Protein AF-A0A401QJT4-F1 (afdb_monomer)

Nearest PDB structures (foldseek):
  4bkx-assembly1_A-2  TM=1.001E+00  e=1.102E-06  Homo sapiens
  7ao9-assembly1_D  TM=1.001E+00  e=2.456E-06  Homo sapiens
  7ao8-assembly1_A  TM=1.001E+00  e=2.456E-06  Homo sapiens
  7aoa-assembly1_A  TM=1.001E+00  e=3.001E-06  Homo sapiens

Solvent-accessible surface area (backbone atoms only — not comparable to full-atom values): 3709 Å² total; per-residue (Å²): 109,65,62,35,60,80,37,76,64,36,62,70,62,27,53,51,66,46,35,51,98,83,42,73,72,84,86,72,55,71,83,74,62,50,48,75,65,54,53,51,50,49,52,56,35,35,73,74,57,51,86,44,64,68,59,36,68,73,78,103

Sequence (60 aa):
MDTLQRNCYDLAKAMSTLVPQGGPVLCRDEMEEWSSSEAILFEEALEKYGKDFTDIRQDF

Structure (mmCIF, N/CA/C/O backbone):
data_AF-A0A401Q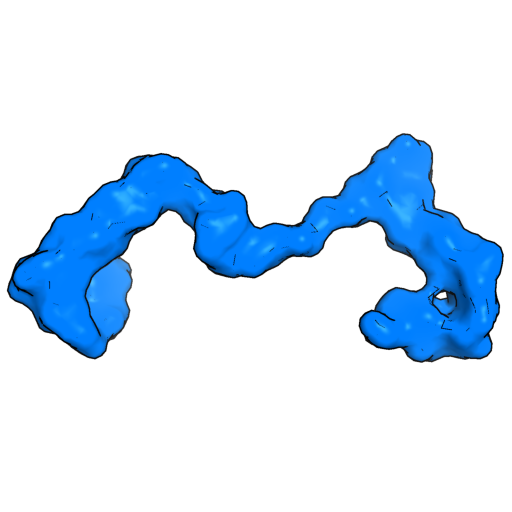JT4-F1
#
_entry.id   AF-A0A401QJT4-F1
#
loop_
_atom_site.group_PDB
_atom_site.id
_atom_site.type_symbol
_atom_site.label_atom_id
_atom_site.label_alt_id
_atom_site.label_comp_id
_atom_site.label_asym_id
_atom_site.label_entity_id
_atom_site.label_seq_id
_atom_site.pdbx_PDB_ins_code
_atom_site.Cartn_x
_atom_site.Cartn_y
_atom_site.Cartn_z
_atom_site.occupancy
_atom_site.B_iso_or_equiv
_atom_site.auth_seq_id
_atom_site.auth_comp_id
_atom_site.auth_asym_id
_atom_site.auth_atom_id
_atom_site.pdbx_PDB_model_num
ATOM 1 N N . MET A 1 1 ? 2.914 -9.172 -10.987 1.00 82.50 1 MET A N 1
ATOM 2 C CA . MET A 1 1 ? 2.790 -9.969 -12.232 1.00 82.50 1 MET A CA 1
ATOM 3 C C . MET A 1 1 ? 2.142 -9.168 -13.354 1.00 82.50 1 MET A C 1
ATOM 5 O O . MET A 1 1 ? 2.603 -9.257 -14.483 1.00 82.50 1 MET A O 1
ATOM 9 N N . ASP A 1 2 ? 1.167 -8.315 -13.043 1.00 94.50 2 ASP A N 1
ATOM 10 C CA . ASP A 1 2 ? 0.479 -7.435 -13.997 1.00 94.50 2 ASP A CA 1
ATOM 11 C C . ASP A 1 2 ? 1.413 -6.603 -14.880 1.00 94.50 2 ASP A C 1
ATOM 13 O O . ASP A 1 2 ? 1.212 -6.554 -16.089 1.00 94.50 2 ASP A O 1
ATOM 17 N N . THR A 1 3 ? 2.464 -5.992 -14.318 1.00 94.06 3 THR A N 1
ATOM 18 C CA . THR A 1 3 ? 3.434 -5.202 -15.098 1.00 94.06 3 THR A CA 1
ATOM 19 C C . THR A 1 3 ? 4.159 -6.044 -16.147 1.00 94.06 3 THR A C 1
ATOM 21 O O . THR A 1 3 ? 4.370 -5.573 -17.260 1.00 94.06 3 THR A O 1
ATOM 24 N N . LEU A 1 4 ? 4.497 -7.299 -15.836 1.00 95.69 4 LEU A N 1
ATOM 25 C CA . LEU A 1 4 ? 5.096 -8.222 -16.806 1.00 95.69 4 LEU A CA 1
ATOM 26 C C . LEU A 1 4 ? 4.068 -8.643 -17.856 1.00 95.69 4 LEU A C 1
ATOM 28 O O . LEU A 1 4 ? 4.345 -8.571 -19.050 1.00 95.69 4 LEU A O 1
ATOM 32 N N . GLN A 1 5 ? 2.861 -9.017 -17.428 1.00 96.62 5 GLN A N 1
ATOM 33 C CA . GLN A 1 5 ? 1.808 -9.475 -18.332 1.00 96.62 5 GLN A CA 1
ATOM 34 C C . GLN A 1 5 ? 1.367 -8.385 -19.320 1.00 96.62 5 GLN A C 1
ATOM 36 O O . GLN A 1 5 ? 1.245 -8.651 -20.514 1.00 96.62 5 GLN A O 1
ATOM 41 N N . ARG A 1 6 ? 1.213 -7.137 -18.860 1.00 95.50 6 ARG A N 1
ATOM 42 C CA . ARG A 1 6 ? 0.901 -5.971 -19.710 1.00 95.50 6 ARG A CA 1
ATOM 43 C C . ARG A 1 6 ? 2.016 -5.639 -20.705 1.00 95.50 6 ARG A C 1
ATOM 45 O O . ARG A 1 6 ? 1.759 -4.987 -21.712 1.00 95.50 6 ARG A O 1
ATOM 52 N N . ASN A 1 7 ? 3.236 -6.104 -20.444 1.00 95.75 7 ASN A N 1
ATOM 53 C CA . ASN A 1 7 ? 4.394 -5.922 -21.312 1.00 95.75 7 ASN A CA 1
ATOM 54 C C . ASN A 1 7 ? 4.767 -7.195 -22.088 1.00 95.75 7 ASN A C 1
ATOM 56 O O . ASN A 1 7 ? 5.887 -7.295 -22.572 1.00 95.75 7 ASN A O 1
ATOM 60 N N . CYS A 1 8 ? 3.848 -8.158 -22.234 1.00 96.25 8 CYS A N 1
ATOM 61 C CA . CYS A 1 8 ? 4.090 -9.424 -22.943 1.00 96.25 8 CYS A CA 1
ATOM 62 C C . CYS A 1 8 ? 5.327 -10.183 -22.430 1.00 96.25 8 CYS A C 1
ATOM 64 O O . CYS A 1 8 ? 6.000 -10.863 -23.200 1.00 96.25 8 CYS A O 1
ATOM 66 N N . TYR A 1 9 ? 5.631 -10.049 -21.136 1.00 94.38 9 TYR A N 1
ATOM 67 C CA . TYR A 1 9 ? 6.826 -10.598 -20.490 1.00 94.38 9 TYR A CA 1
ATOM 68 C C . TYR A 1 9 ? 8.160 -10.092 -21.070 1.00 94.38 9 TYR A C 1
ATOM 70 O O . TYR A 1 9 ? 9.210 -10.667 -20.791 1.00 94.38 9 TYR A O 1
ATOM 78 N N . ASP A 1 10 ? 8.146 -8.982 -21.815 1.00 97.44 10 ASP A N 1
ATOM 79 C CA . ASP A 1 10 ? 9.355 -8.246 -22.171 1.00 97.44 10 ASP A CA 1
ATOM 80 C C . ASP A 1 10 ? 9.907 -7.552 -20.922 1.00 97.44 10 ASP A C 1
ATOM 82 O O . ASP A 1 10 ? 9.317 -6.606 -20.386 1.00 97.44 10 ASP A O 1
ATOM 86 N N . LEU A 1 11 ? 11.056 -8.041 -20.456 1.00 94.94 11 LEU A N 1
ATOM 87 C CA . LEU A 1 11 ? 11.696 -7.546 -19.247 1.00 94.94 11 LEU A CA 1
ATOM 88 C C . LEU A 1 11 ? 12.177 -6.100 -19.398 1.00 94.94 11 LEU A C 1
ATOM 90 O O . LEU A 1 11 ? 11.985 -5.309 -18.479 1.00 94.94 11 LEU A O 1
ATOM 94 N N . ALA A 1 12 ? 12.768 -5.729 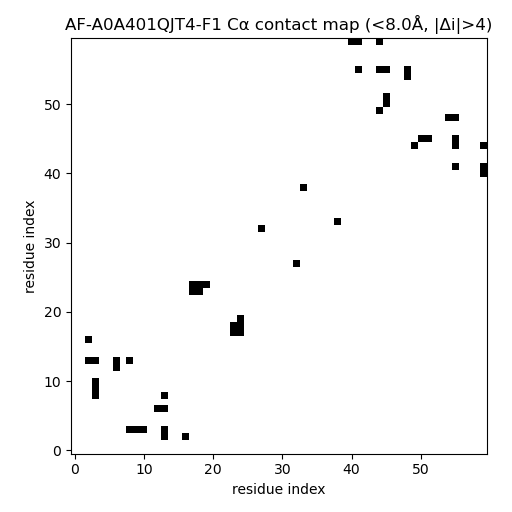-20.536 1.00 94.81 12 ALA A N 1
ATOM 95 C CA . ALA A 1 12 ? 13.293 -4.379 -20.735 1.00 94.81 12 ALA A CA 1
ATOM 96 C C . ALA A 1 12 ? 12.151 -3.356 -20.705 1.00 94.81 12 ALA A C 1
ATOM 98 O O . ALA A 1 12 ? 12.217 -2.353 -19.992 1.00 94.81 12 ALA A O 1
ATOM 99 N N . LYS A 1 13 ? 11.056 -3.669 -21.402 1.00 94.31 13 LYS A N 1
ATOM 100 C CA . LYS A 1 13 ? 9.859 -2.826 -21.443 1.00 94.31 13 LYS A CA 1
ATOM 101 C C . LYS A 1 13 ? 9.144 -2.750 -20.088 1.00 94.31 13 LYS A C 1
ATOM 103 O O . LYS A 1 13 ? 8.716 -1.671 -19.666 1.00 94.31 13 LYS A O 1
ATOM 108 N N . ALA A 1 14 ? 9.045 -3.873 -19.374 1.00 95.00 14 ALA A N 1
ATOM 109 C CA . ALA A 1 14 ? 8.474 -3.908 -18.030 1.00 95.00 14 ALA A CA 1
ATOM 110 C C . ALA A 1 14 ? 9.295 -3.072 -17.038 1.00 95.00 14 ALA A C 1
ATOM 112 O O . ALA A 1 14 ? 8.717 -2.308 -16.268 1.00 95.00 14 ALA A O 1
ATOM 113 N N . MET A 1 15 ? 10.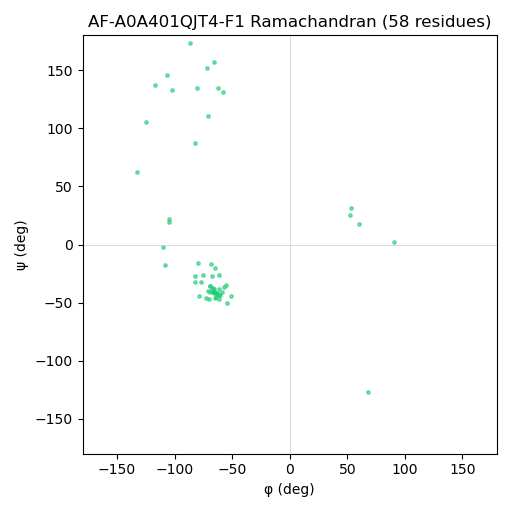628 -3.146 -17.102 1.00 92.06 15 MET A N 1
ATOM 114 C CA . MET A 1 15 ? 11.518 -2.353 -16.251 1.00 92.06 15 MET A CA 1
ATOM 115 C C . MET A 1 15 ? 11.383 -0.849 -16.516 1.00 92.06 15 MET A C 1
ATOM 117 O O . MET A 1 15 ? 11.282 -0.078 -15.565 1.00 92.06 15 MET A O 1
ATOM 121 N N . SER A 1 16 ? 11.280 -0.418 -17.780 1.00 92.56 16 SER A N 1
ATOM 122 C CA . SER A 1 16 ? 11.008 0.993 -18.107 1.00 92.56 16 SER A CA 1
ATOM 123 C C . SER A 1 16 ? 9.661 1.488 -17.567 1.00 92.56 16 SER A C 1
ATOM 125 O O . SER A 1 16 ? 9.510 2.675 -17.293 1.00 92.56 16 SER A O 1
ATOM 127 N N . THR A 1 17 ? 8.689 0.589 -17.378 1.00 92.62 17 THR A N 1
ATOM 128 C CA . THR A 1 17 ? 7.377 0.919 -16.792 1.00 92.62 17 THR A CA 1
ATOM 129 C C . THR A 1 17 ? 7.451 1.121 -15.274 1.00 92.62 17 THR A C 1
ATOM 131 O O . THR A 1 17 ? 6.635 1.847 -14.717 1.00 92.62 17 THR A O 1
ATOM 134 N N . LEU A 1 18 ? 8.421 0.501 -14.594 1.00 93.38 18 LEU A N 1
ATOM 135 C CA . LEU A 1 18 ? 8.626 0.666 -13.150 1.00 93.38 18 LEU A CA 1
ATOM 136 C C . LEU A 1 18 ? 9.377 1.958 -12.797 1.00 93.38 18 LEU A C 1
ATOM 138 O O . LEU A 1 18 ? 9.347 2.366 -11.639 1.00 93.38 18 LEU A O 1
ATOM 142 N N . VAL A 1 19 ? 10.032 2.595 -13.776 1.00 93.56 19 VAL A N 1
ATOM 143 C CA . VAL A 1 19 ? 10.779 3.854 -13.602 1.00 93.56 19 VAL A CA 1
ATOM 144 C C . VAL A 1 19 ? 10.420 4.868 -14.706 1.00 93.56 19 VAL A C 1
ATOM 146 O O . VAL A 1 19 ? 11.268 5.230 -15.531 1.00 93.56 19 VAL A O 1
ATOM 149 N N . PRO A 1 20 ? 9.154 5.313 -14.798 1.00 88.88 20 PRO A N 1
ATOM 150 C CA . PRO A 1 20 ? 8.753 6.296 -15.796 1.00 88.88 20 PRO A CA 1
ATOM 151 C C . PRO A 1 20 ? 9.492 7.625 -15.585 1.00 88.88 20 PRO A C 1
ATOM 153 O O . PRO A 1 20 ? 9.594 8.130 -14.471 1.00 88.88 20 PRO A O 1
ATOM 156 N N . GLN A 1 21 ? 10.010 8.208 -16.672 1.00 85.38 21 GLN A N 1
ATOM 157 C CA . GLN A 1 21 ? 10.642 9.541 -16.684 1.00 85.38 21 GLN A CA 1
ATOM 158 C C . GLN A 1 21 ? 11.754 9.744 -15.627 1.00 85.38 21 GLN A C 1
ATOM 160 O O . GLN A 1 21 ? 12.039 10.872 -15.233 1.00 85.38 21 GLN A O 1
ATOM 165 N N . GLY A 1 22 ? 12.407 8.660 -15.188 1.00 82.00 22 GLY A N 1
ATOM 166 C CA . GLY A 1 22 ? 13.514 8.699 -14.225 1.00 82.00 22 GLY A CA 1
ATOM 167 C C . GLY A 1 22 ? 13.116 8.580 -12.749 1.00 82.00 22 GLY A C 1
ATOM 168 O O . GLY A 1 22 ? 14.006 8.618 -11.903 1.00 82.00 22 GLY A O 1
ATOM 169 N N . GLY A 1 23 ? 11.828 8.402 -12.425 1.00 90.06 23 GLY A N 1
ATOM 170 C CA . GLY A 1 23 ? 11.346 8.193 -11.053 1.00 90.06 23 GLY A CA 1
ATOM 171 C C . GLY A 1 23 ? 10.695 6.816 -10.866 1.00 90.06 23 GLY A C 1
ATOM 172 O O . GLY A 1 23 ? 9.955 6.392 -11.750 1.00 90.06 23 GLY A O 1
ATOM 173 N N . PRO A 1 24 ? 10.954 6.096 -9.758 1.00 92.94 24 PRO A N 1
ATOM 174 C CA . PRO A 1 24 ? 10.334 4.800 -9.495 1.00 92.94 24 PRO A CA 1
ATOM 175 C C . PRO A 1 24 ? 8.847 4.933 -9.141 1.00 92.94 24 PRO A C 1
ATOM 177 O O . PRO A 1 24 ? 8.414 5.934 -8.572 1.00 92.94 24 PRO A O 1
ATOM 180 N N . VAL A 1 25 ? 8.073 3.890 -9.435 1.00 93.12 25 VAL A N 1
ATOM 181 C CA . VAL A 1 25 ? 6.688 3.760 -8.964 1.00 93.12 25 VAL A CA 1
ATOM 182 C C . VAL A 1 25 ? 6.674 3.245 -7.522 1.00 93.12 25 VAL A C 1
ATOM 184 O O . VAL A 1 25 ? 7.371 2.282 -7.203 1.00 93.12 25 VAL A O 1
ATOM 187 N N . LEU A 1 26 ? 5.854 3.860 -6.668 1.00 91.62 26 LEU A N 1
ATOM 188 C CA . LEU A 1 26 ? 5.554 3.381 -5.318 1.00 91.62 26 LEU A CA 1
ATOM 189 C C . LEU A 1 26 ? 4.181 2.706 -5.305 1.00 91.62 26 LEU A C 1
ATOM 191 O O . LEU A 1 26 ? 3.213 3.258 -5.826 1.00 91.62 26 LEU A O 1
ATOM 195 N N . CYS A 1 27 ? 4.106 1.528 -4.692 1.00 91.69 27 CYS A N 1
ATOM 196 C CA . CYS A 1 27 ? 2.865 0.798 -4.458 1.00 91.69 27 CYS A CA 1
ATOM 197 C C . CYS A 1 27 ? 2.781 0.517 -2.959 1.00 91.69 27 CYS A C 1
ATOM 199 O O . CYS A 1 27 ? 3.523 -0.337 -2.480 1.00 91.69 27 CYS A O 1
ATOM 201 N N . ARG A 1 28 ? 1.917 1.244 -2.251 1.00 94.50 28 ARG A N 1
ATOM 202 C CA . ARG A 1 28 ? 1.674 1.073 -0.815 1.00 94.50 28 ARG A CA 1
ATOM 203 C C . ARG A 1 28 ? 0.323 0.403 -0.614 1.00 94.50 28 ARG A C 1
ATOM 205 O O . ARG A 1 28 ? -0.584 0.615 -1.419 1.00 94.50 28 ARG A O 1
ATOM 212 N N . ASP A 1 29 ? 0.216 -0.429 0.409 1.00 94.44 29 ASP A N 1
ATOM 213 C CA . ASP A 1 29 ? -1.082 -0.893 0.889 1.00 94.44 29 ASP A CA 1
ATOM 214 C C . ASP A 1 29 ? -1.661 0.102 1.904 1.00 94.44 29 ASP A C 1
ATOM 216 O O . ASP A 1 29 ? -1.003 1.067 2.287 1.00 94.44 29 ASP A O 1
ATOM 220 N N . GLU A 1 30 ? -2.901 -0.126 2.334 1.00 92.81 30 GLU A N 1
ATOM 221 C CA . GLU A 1 30 ? -3.576 0.746 3.302 1.00 92.81 30 GLU A CA 1
ATOM 222 C C . GLU A 1 30 ? -2.778 0.885 4.610 1.00 92.81 30 GLU A C 1
ATOM 224 O O . GLU A 1 30 ? -2.707 1.969 5.174 1.00 92.81 30 GLU A O 1
ATOM 229 N N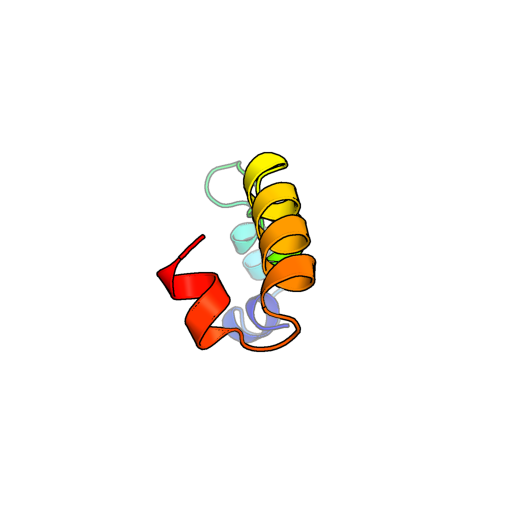 . MET A 1 31 ? -2.115 -0.182 5.071 1.00 87.31 31 MET A N 1
ATOM 230 C CA . MET A 1 31 ? -1.362 -0.164 6.328 1.00 87.31 31 MET A CA 1
ATOM 231 C C . MET A 1 31 ? -0.111 0.720 6.240 1.00 87.31 31 MET A C 1
ATOM 233 O O . MET A 1 31 ? 0.250 1.370 7.219 1.00 87.31 31 MET A O 1
ATOM 237 N N . GLU A 1 32 ? 0.550 0.751 5.083 1.00 93.56 32 GLU A N 1
ATOM 238 C CA . GLU A 1 32 ? 1.693 1.630 4.816 1.00 93.56 32 GLU A CA 1
ATOM 239 C C . GLU A 1 32 ? 1.268 3.056 4.413 1.00 93.56 32 GLU A C 1
ATOM 241 O O . GLU A 1 32 ? 2.020 4.017 4.595 1.00 93.56 32 GLU A O 1
ATOM 246 N N . GLU A 1 33 ? 0.080 3.213 3.827 1.00 96.06 33 GLU A N 1
ATOM 247 C CA . GLU A 1 33 ? -0.442 4.509 3.399 1.00 96.06 33 GLU A CA 1
ATOM 248 C C . GLU A 1 33 ? -0.984 5.343 4.563 1.00 96.06 33 GLU A C 1
ATOM 250 O O . GLU A 1 33 ? -0.841 6.570 4.531 1.00 96.06 33 GLU A O 1
ATOM 255 N N . TRP A 1 34 ? -1.536 4.698 5.594 1.00 96.25 34 TRP A N 1
ATOM 256 C CA . TRP A 1 34 ? -2.063 5.389 6.765 1.00 96.25 34 TRP A CA 1
ATOM 257 C C . TRP A 1 34 ? -1.001 6.243 7.456 1.00 96.25 34 TRP A C 1
ATOM 259 O O . TRP A 1 34 ? 0.112 5.815 7.777 1.00 96.25 34 TRP A O 1
ATOM 269 N N . SER A 1 35 ? -1.380 7.485 7.738 1.00 96.38 35 SER A N 1
ATOM 270 C CA . SER A 1 35 ? -0.620 8.359 8.614 1.00 96.38 35 SER A CA 1
ATOM 271 C C . SER A 1 35 ? -0.615 7.818 10.043 1.00 96.38 35 SER A C 1
ATOM 273 O O . SER A 1 35 ? -1.523 7.109 10.481 1.00 96.38 35 SER A O 1
ATOM 275 N N . SER A 1 36 ? 0.387 8.224 10.826 1.00 96.00 36 SER A N 1
ATOM 276 C CA . SER A 1 36 ? 0.448 7.879 12.250 1.00 96.00 36 SER A CA 1
ATOM 277 C C . SER A 1 36 ? -0.813 8.309 13.007 1.00 96.00 36 SER A C 1
ATOM 279 O O . SER A 1 36 ? -1.250 7.605 13.907 1.00 96.00 36 SER A O 1
ATOM 281 N N . SER A 1 37 ? -1.416 9.441 12.632 1.00 95.94 37 SER A N 1
ATOM 282 C CA . SER A 1 37 ? -2.675 9.912 13.215 1.00 95.94 37 SER A CA 1
ATOM 283 C C . SER A 1 37 ? -3.872 9.041 12.844 1.00 95.94 37 SER A C 1
ATOM 285 O O . SER A 1 37 ? -4.695 8.775 13.710 1.00 95.94 37 SER A O 1
ATOM 287 N N . GLU A 1 38 ? -3.972 8.580 11.595 1.00 96.94 38 GLU A N 1
ATOM 288 C CA . GLU A 1 38 ? -5.075 7.708 11.160 1.00 96.94 38 GLU A CA 1
ATOM 289 C C . GLU A 1 38 ? -5.002 6.340 11.839 1.00 96.94 38 GLU A C 1
ATOM 291 O O . GLU A 1 38 ? -6.024 5.829 12.286 1.00 96.94 38 GLU A O 1
ATOM 296 N N . ALA A 1 39 ? -3.796 5.787 12.008 1.00 96.88 39 ALA A N 1
ATOM 297 C CA . ALA A 1 39 ? -3.605 4.552 12.763 1.00 96.88 39 ALA A CA 1
ATOM 298 C C . ALA A 1 39 ? -4.072 4.693 14.224 1.00 96.88 39 ALA A C 1
ATOM 300 O O . ALA A 1 39 ? -4.785 3.826 14.723 1.00 96.88 39 ALA A O 1
ATOM 301 N N . ILE A 1 40 ? -3.739 5.811 14.882 1.00 95.38 40 ILE A N 1
ATOM 302 C CA . ILE A 1 40 ? -4.175 6.087 16.260 1.00 95.38 40 ILE A CA 1
ATOM 303 C C . ILE A 1 40 ? -5.699 6.246 16.335 1.00 95.38 40 ILE A C 1
ATOM 305 O O . ILE A 1 40 ? -6.332 5.632 17.190 1.00 95.38 40 ILE A O 1
ATOM 309 N N . LEU A 1 41 ? -6.304 7.015 15.422 1.00 96.19 41 LEU A N 1
ATOM 310 C CA . LEU A 1 41 ? -7.762 7.183 15.369 1.00 96.19 41 LEU A CA 1
ATOM 311 C C . LEU A 1 41 ? -8.475 5.844 15.169 1.00 96.19 41 LEU A C 1
ATOM 313 O O . LEU A 1 41 ? -9.486 5.580 15.817 1.00 96.19 41 LEU A O 1
ATOM 317 N N . PHE A 1 42 ? -7.935 4.980 14.308 1.00 96.81 42 PHE A N 1
ATOM 318 C CA . PHE A 1 42 ? -8.494 3.656 14.084 1.00 96.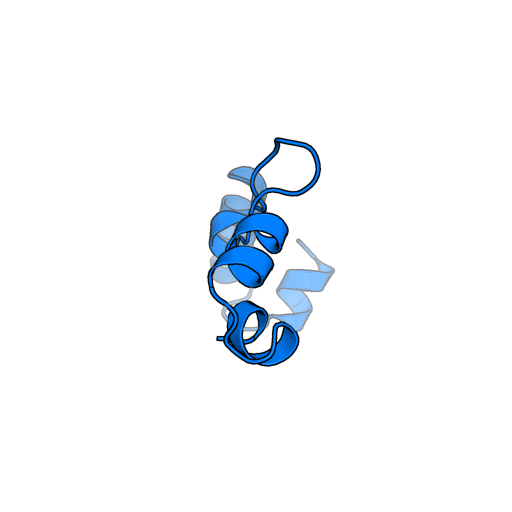81 42 PHE A CA 1
ATOM 319 C C . PHE A 1 42 ? -8.392 2.763 15.327 1.00 96.81 42 PHE A C 1
ATOM 321 O O . PHE A 1 42 ? -9.351 2.059 15.638 1.00 96.81 42 PHE A O 1
ATOM 328 N N . GLU A 1 43 ? -7.276 2.799 16.061 1.00 96.44 43 GLU A N 1
ATOM 329 C CA . GLU A 1 43 ? -7.122 2.064 17.325 1.00 96.44 43 GLU A CA 1
ATOM 330 C C . GLU A 1 43 ? -8.141 2.530 18.378 1.00 96.44 43 GLU A C 1
ATOM 332 O O . GLU A 1 43 ? -8.843 1.701 18.959 1.00 96.44 43 GLU A O 1
ATOM 337 N N . GLU A 1 44 ? -8.307 3.844 18.558 1.00 96.56 44 GLU A N 1
ATOM 338 C CA . GLU A 1 44 ? -9.302 4.416 19.477 1.00 96.56 44 GLU A CA 1
ATOM 339 C C . GLU A 1 44 ? -10.738 4.029 19.089 1.00 96.56 44 GLU A C 1
ATOM 341 O O . GLU A 1 44 ? -11.557 3.649 19.935 1.00 96.56 44 GLU A O 1
ATOM 346 N N . ALA A 1 45 ? -11.052 4.090 17.794 1.00 96.44 45 ALA A N 1
ATOM 347 C CA . ALA A 1 45 ? -12.361 3.727 17.274 1.00 96.44 45 ALA A CA 1
ATOM 348 C C . ALA A 1 45 ? -12.647 2.229 17.451 1.00 96.44 45 ALA A C 1
ATOM 350 O O . ALA A 1 45 ? -13.766 1.847 17.802 1.00 96.44 45 ALA A O 1
ATOM 351 N N . LEU A 1 46 ? -11.635 1.378 17.267 1.00 97.06 46 LEU A N 1
ATOM 352 C CA . LEU A 1 46 ? -11.737 -0.068 17.444 1.00 97.06 46 LEU A CA 1
ATOM 353 C C . LEU A 1 46 ? -11.918 -0.455 18.919 1.00 97.06 46 LEU A C 1
ATOM 355 O O . LEU A 1 46 ? -12.679 -1.375 19.221 1.00 97.06 46 LEU A O 1
ATOM 359 N N . GLU A 1 47 ? -11.290 0.263 19.852 1.00 96.88 47 GLU A N 1
ATOM 360 C CA . GLU A 1 47 ? -11.542 0.092 21.289 1.00 96.88 47 GLU A CA 1
ATOM 361 C C . GLU A 1 47 ? -12.963 0.522 21.685 1.00 96.88 47 GLU A C 1
ATOM 363 O O . GLU A 1 47 ? -13.603 -0.132 22.514 1.00 96.88 47 GLU A O 1
ATOM 368 N N . LYS A 1 48 ? -13.485 1.594 21.075 1.00 96.69 48 LYS A N 1
ATOM 369 C CA . LYS A 1 48 ? -14.803 2.159 21.400 1.00 96.69 48 LYS A CA 1
ATOM 370 C C . LYS A 1 48 ? -15.972 1.391 20.777 1.00 96.69 48 LYS A C 1
ATOM 372 O O . LYS A 1 48 ? -16.977 1.158 21.448 1.00 96.69 48 LYS A O 1
ATOM 377 N N . TYR A 1 49 ? -15.858 1.028 19.503 1.00 94.81 49 TYR A N 1
ATOM 378 C CA . TYR A 1 49 ? -16.937 0.437 18.703 1.00 94.81 49 TYR A CA 1
ATOM 379 C C . TYR A 1 49 ? -16.704 -1.041 18.361 1.00 94.81 49 TYR A C 1
ATOM 381 O O . TYR A 1 49 ? -17.560 -1.697 17.763 1.00 94.81 49 TYR A O 1
ATOM 389 N N . GLY A 1 50 ? -15.573 -1.622 18.768 1.00 94.94 50 GLY A N 1
ATOM 390 C CA . GLY A 1 50 ? -15.243 -3.005 18.454 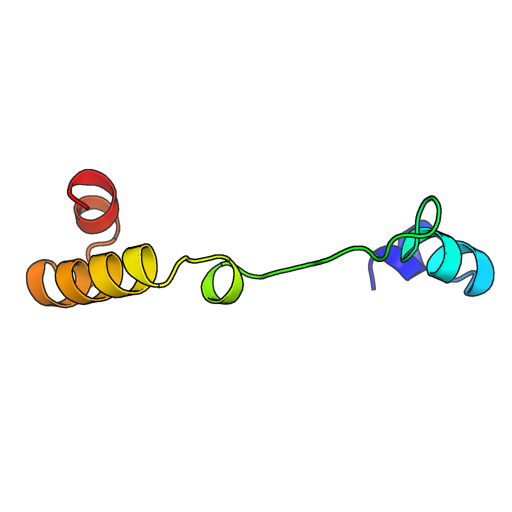1.00 94.94 50 GLY A CA 1
ATOM 391 C C . GLY A 1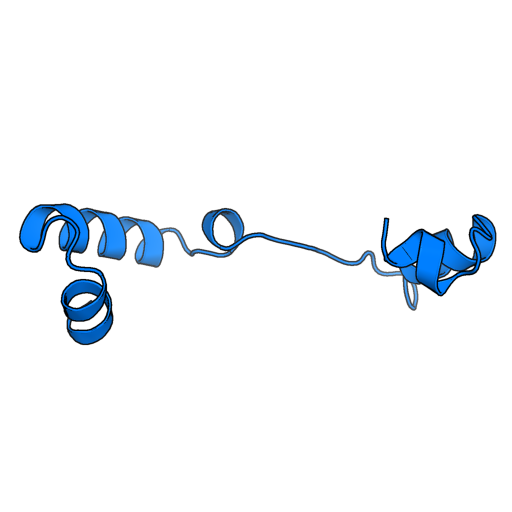 50 ? -14.985 -3.187 16.958 1.00 94.94 50 GLY A C 1
ATOM 392 O O . GLY A 1 50 ? -14.153 -2.510 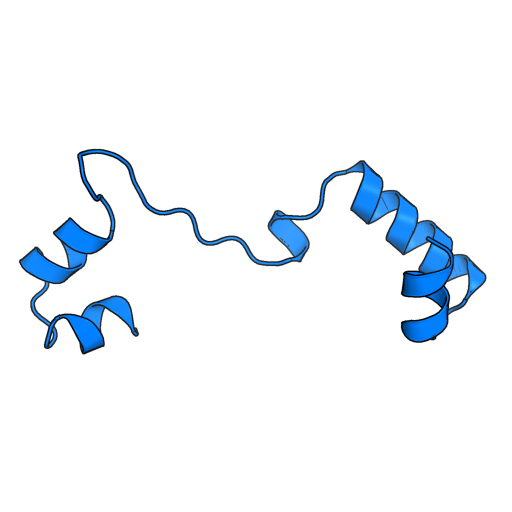16.370 1.00 94.94 50 GLY A O 1
ATOM 393 N N . LYS A 1 51 ? -15.676 -4.140 16.326 1.00 96.44 51 LYS A N 1
ATOM 394 C CA . LYS A 1 51 ? -15.500 -4.459 14.894 1.00 96.4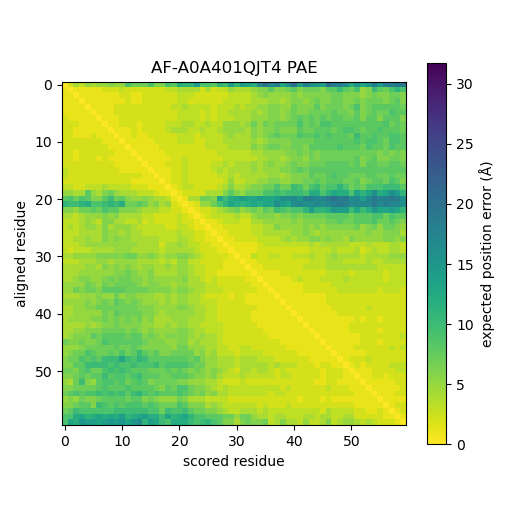4 51 LYS A CA 1
ATOM 395 C C . LYS A 1 51 ? -16.638 -3.940 14.015 1.00 96.44 51 LYS A C 1
ATOM 397 O O . LYS A 1 51 ? -16.855 -4.481 12.930 1.00 96.44 51 LYS A O 1
ATOM 402 N N . ASP A 1 52 ? -17.378 -2.933 14.476 1.00 96.81 52 ASP A N 1
ATOM 403 C CA . ASP A 1 52 ? -18.330 -2.240 13.612 1.00 96.81 52 ASP A CA 1
ATOM 404 C C . ASP A 1 52 ? -17.610 -1.187 12.763 1.00 96.81 52 ASP A C 1
ATOM 406 O O . ASP A 1 52 ? -17.475 -0.021 13.127 1.00 96.81 52 ASP A O 1
ATOM 410 N N . PHE A 1 53 ? -17.111 -1.618 11.606 1.00 95.75 53 PHE A N 1
ATOM 411 C CA . PHE A 1 53 ? -16.391 -0.736 10.689 1.00 95.75 53 PHE A CA 1
ATOM 412 C C . PHE A 1 53 ? -17.285 0.328 10.040 1.00 95.75 53 PHE A C 1
ATOM 414 O O . PHE A 1 53 ? -16.765 1.295 9.484 1.00 95.75 53 PHE A O 1
ATOM 421 N N . THR A 1 54 ? -18.612 0.160 10.079 1.00 95.94 54 THR A N 1
ATOM 422 C CA . THR A 1 54 ? -19.532 1.165 9.534 1.00 95.94 54 THR A CA 1
ATOM 423 C C . THR A 1 54 ? -19.566 2.376 10.453 1.00 95.94 54 THR A C 1
ATOM 425 O O . THR A 1 54 ? -19.405 3.496 9.967 1.00 95.94 54 THR A O 1
ATOM 428 N N . ASP A 1 55 ? -19.685 2.126 11.758 1.00 94.19 55 ASP A N 1
ATOM 429 C CA . ASP A 1 55 ? -19.712 3.159 12.793 1.00 94.19 55 ASP A CA 1
ATOM 430 C C . ASP A 1 55 ? -18.331 3.802 12.979 1.00 94.19 55 ASP A C 1
ATOM 432 O O . ASP A 1 55 ? -18.236 5.026 13.050 1.00 94.19 55 ASP A O 1
ATOM 436 N N . ILE A 1 56 ? -17.247 3.010 12.942 1.00 95.88 56 ILE A N 1
ATOM 437 C CA . ILE A 1 56 ? -15.868 3.535 12.964 1.00 95.88 56 ILE A CA 1
ATOM 438 C C . ILE A 1 56 ? -15.661 4.559 11.844 1.00 95.88 56 ILE A C 1
ATOM 440 O O . ILE A 1 56 ? -15.226 5.666 12.119 1.00 95.88 56 ILE A O 1
ATOM 444 N N . ARG A 1 57 ? -16.031 4.229 10.599 1.00 93.75 57 ARG A N 1
ATOM 445 C CA . ARG A 1 57 ? -15.849 5.123 9.441 1.00 93.75 57 ARG A CA 1
ATOM 446 C C . ARG A 1 57 ? -16.722 6.385 9.495 1.00 93.75 57 ARG A C 1
ATOM 448 O O . ARG A 1 57 ? -16.427 7.361 8.814 1.00 93.75 57 ARG A O 1
ATOM 455 N N . GLN A 1 58 ? -17.870 6.331 10.168 1.00 93.12 58 GLN A N 1
ATOM 456 C CA . GLN A 1 58 ? -18.799 7.462 10.212 1.00 93.12 58 GLN A CA 1
ATOM 457 C C . GLN A 1 58 ? -18.401 8.495 11.274 1.00 93.12 58 GLN A C 1
ATOM 459 O O . GLN A 1 58 ? -18.631 9.689 11.068 1.00 93.12 58 GLN A O 1
ATOM 464 N N . ASP A 1 59 ? -17.806 8.033 12.372 1.00 87.81 59 ASP A N 1
ATOM 465 C CA . ASP A 1 59 ? -17.559 8.841 13.565 1.00 87.81 59 ASP A CA 1
ATOM 466 C C . ASP A 1 59 ? -16.081 9.213 13.787 1.00 87.81 59 ASP A C 1
ATOM 468 O O . ASP A 1 59 ? -15.817 10.140 14.558 1.00 87.81 59 ASP A O 1
ATOM 472 N N . PHE A 1 60 ? -15.141 8.510 13.147 1.00 80.00 60 PHE A N 1
ATOM 473 C CA . PHE A 1 60 ? -13.689 8.724 13.225 1.00 80.00 60 PHE A CA 1
ATOM 474 C C . PHE A 1 60 ? -13.089 8.886 11.825 1.00 80.00 60 PHE A C 1
ATOM 476 O O . PHE A 1 60 ? -12.166 9.723 11.699 1.00 80.00 60 PHE A O 1
#

Foldseek 3Di:
DVLCVVVVNPPVNSVCVQQPPNRGDDDDDPVRVDDPVRVVLLVVLCVVVPPPVVVSVVPD

Radius of gyration: 18.85 Å; Cα contacts (8 Å, |Δi|>4): 27; chains: 1; bounding box: 33×20×44 Å

pLDDT: mean 93.78, std 3.77, range [80.0, 97.44]

Organism: Scyliorhinus torazame (NCBI:txid75743)

Mean predicted aligned error: 4.62 Å

InterPro domains:
  IPR000949 ELM2 domain [PS51156] (1-22)
  IPR009057 Homedomain-like superfamily [SSF46689] (32-58)
  IPR017884 SANT domain [PS51293] (29-60)
  IPR040138 Mesoderm induction early response protein/metastasis-associated protein [PTHR10865] (1-60)

Secondary structure (DSSP, 8-state):
-HHHHHTTT-HHHHHHHHSGGG-PPP---HHHHS-HHHHHHHHHHHHHHTT-HHHHHHH-